Protein AF-X1LAL6-F1 (afdb_monomer_lite)

Radius of gyration: 13.11 Å; chains: 1; bounding box: 24×32×34 Å

Structure (mmCIF, N/CA/C/O backbone):
data_AF-X1LAL6-F1
#
_entry.id   AF-X1LAL6-F1
#
loop_
_atom_site.group_PDB
_atom_site.id
_atom_site.type_symbol
_atom_site.label_atom_id
_atom_site.label_alt_id
_atom_site.label_comp_id
_atom_site.label_asym_id
_atom_site.label_entity_id
_atom_site.label_seq_id
_atom_site.pdbx_PDB_ins_code
_atom_site.Cartn_x
_atom_site.Cartn_y
_atom_site.Cartn_z
_atom_site.occupancy
_atom_site.B_iso_or_equiv
_atom_site.auth_seq_id
_atom_site.auth_comp_id
_atom_site.auth_asym_id
_atom_site.auth_atom_id
_atom_site.pdbx_PDB_model_num
ATOM 1 N N . MET A 1 1 ? -6.982 -23.449 9.301 1.00 71.00 1 MET A N 1
ATOM 2 C CA . MET A 1 1 ? -8.067 -22.804 10.069 1.00 71.00 1 MET A CA 1
ATOM 3 C C . MET A 1 1 ? -8.698 -21.781 9.140 1.00 71.00 1 MET A C 1
ATOM 5 O O . MET A 1 1 ? -7.945 -21.076 8.480 1.00 71.00 1 MET A O 1
ATOM 9 N N . LEU A 1 2 ? -10.020 -21.780 8.983 1.00 82.38 2 LEU A N 1
ATOM 10 C CA . LEU A 1 2 ? -10.702 -20.788 8.145 1.00 82.38 2 LEU A CA 1
ATOM 11 C C . LEU A 1 2 ? -10.691 -19.450 8.891 1.00 82.38 2 LEU A C 1
ATOM 13 O O . LEU A 1 2 ? -11.109 -19.421 10.044 1.00 82.38 2 LEU A O 1
ATOM 17 N N . LYS A 1 3 ? -10.184 -18.388 8.256 1.00 84.25 3 LYS A N 1
ATOM 18 C CA . LYS A 1 3 ? -10.324 -17.019 8.766 1.00 84.25 3 LYS A CA 1
ATOM 19 C C . LYS A 1 3 ? -11.706 -16.478 8.395 1.00 84.25 3 LYS A C 1
ATOM 21 O O . LYS A 1 3 ? -12.246 -16.812 7.340 1.00 84.25 3 LYS A O 1
ATOM 26 N N . THR A 1 4 ? -12.243 -15.627 9.250 1.00 91.19 4 THR A N 1
ATOM 27 C CA . THR A 1 4 ? -13.456 -14.837 9.039 1.00 91.19 4 THR A CA 1
ATOM 28 C C . THR A 1 4 ? -13.104 -13.350 9.008 1.00 91.19 4 THR A C 1
ATOM 30 O O . THR A 1 4 ? -11.965 -12.964 9.263 1.00 91.19 4 THR A O 1
ATOM 33 N N . TRP A 1 5 ? -14.082 -12.499 8.700 1.00 89.25 5 TRP A N 1
ATOM 34 C CA . TRP A 1 5 ? -13.902 -11.044 8.711 1.00 89.25 5 TRP A CA 1
ATOM 35 C C . TRP A 1 5 ? -13.453 -10.505 10.080 1.00 89.25 5 TRP A C 1
ATOM 37 O O . TRP A 1 5 ? -12.697 -9.542 10.130 1.00 89.25 5 TRP A O 1
ATOM 47 N N . GLU A 1 6 ? -13.866 -11.150 11.175 1.00 91.31 6 GLU A N 1
ATOM 48 C CA . GLU A 1 6 ? -13.568 -10.731 12.553 1.00 91.31 6 GLU A CA 1
ATOM 49 C C . GLU A 1 6 ? -12.104 -10.975 12.962 1.00 91.31 6 GLU A C 1
ATOM 51 O O . GLU A 1 6 ? -11.631 -10.405 13.943 1.00 91.31 6 GLU A O 1
ATOM 56 N N . ASP A 1 7 ? -11.358 -11.787 12.202 1.00 93.88 7 ASP A N 1
ATOM 57 C CA . ASP A 1 7 ? -9.947 -12.088 12.482 1.00 93.88 7 ASP A CA 1
ATOM 58 C C . ASP A 1 7 ? -8.984 -10.960 12.063 1.00 93.88 7 ASP A C 1
ATOM 60 O O . ASP A 1 7 ? -7.787 -11.012 12.381 1.00 93.88 7 ASP A O 1
ATOM 64 N N . PHE A 1 8 ? -9.485 -9.957 11.336 1.00 96.81 8 PHE A N 1
ATOM 65 C CA . PHE A 1 8 ? -8.699 -8.863 10.776 1.00 96.81 8 PHE A CA 1
ATOM 66 C C . PHE A 1 8 ? -8.976 -7.550 11.507 1.00 96.81 8 PHE A C 1
ATOM 68 O O . PHE A 1 8 ? -10.119 -7.129 11.659 1.00 96.81 8 PHE A O 1
ATOM 75 N N . THR A 1 9 ? -7.911 -6.869 11.931 1.00 96.56 9 THR A N 1
ATOM 76 C CA . THR A 1 9 ? -8.009 -5.555 12.587 1.00 96.56 9 THR A CA 1
ATOM 77 C C . THR A 1 9 ? -8.074 -4.414 11.580 1.00 96.56 9 THR A C 1
ATOM 79 O O . THR A 1 9 ? -8.463 -3.308 11.940 1.00 96.56 9 THR A O 1
ATOM 82 N N . ASN A 1 10 ? -7.684 -4.674 10.330 1.00 97.88 10 ASN A N 1
ATOM 83 C CA . ASN A 1 10 ? -7.755 -3.732 9.222 1.00 97.88 10 ASN A CA 1
ATOM 84 C C . ASN A 1 10 ? -8.344 -4.416 7.990 1.00 97.88 10 ASN A C 1
ATOM 86 O O . ASN A 1 10 ? -7.951 -5.532 7.649 1.00 97.88 10 ASN A O 1
ATOM 90 N N . ILE A 1 11 ? -9.252 -3.726 7.300 1.00 98.00 11 ILE A N 1
ATOM 91 C CA . ILE A 1 11 ? -9.808 -4.173 6.020 1.00 98.00 11 ILE A CA 1
ATOM 92 C C . ILE A 1 11 ? -9.647 -3.027 5.035 1.00 98.00 11 ILE A C 1
ATOM 94 O O . ILE A 1 11 ? -10.395 -2.052 5.107 1.00 98.00 11 ILE A O 1
ATOM 98 N N . TRP A 1 12 ? -8.675 -3.144 4.138 1.00 98.50 12 TRP A N 1
ATOM 99 C CA . TRP A 1 12 ? -8.350 -2.109 3.164 1.00 98.50 12 TRP A CA 1
ATOM 100 C C . TRP A 1 12 ? -8.855 -2.502 1.786 1.00 98.50 12 TRP A C 1
ATOM 102 O O . TRP A 1 12 ? -8.437 -3.523 1.252 1.00 98.50 12 TRP A O 1
ATOM 112 N N . VAL A 1 13 ? -9.728 -1.680 1.209 1.00 98.50 13 VAL A N 1
ATOM 113 C CA . VAL A 1 13 ? -10.052 -1.726 -0.220 1.00 98.50 13 VAL A CA 1
ATOM 114 C C . VAL A 1 13 ? -9.059 -0.831 -0.934 1.00 98.50 13 VAL A C 1
ATOM 116 O O . VAL A 1 13 ? -9.008 0.362 -0.631 1.00 98.50 13 VAL A O 1
ATOM 119 N N . VAL A 1 14 ? -8.255 -1.403 -1.822 1.00 98.69 14 VAL A N 1
ATOM 120 C CA . VAL A 1 14 ? -7.139 -0.702 -2.459 1.00 98.69 14 VAL A CA 1
ATOM 121 C C . VAL A 1 14 ? -7.260 -0.785 -3.969 1.00 98.69 14 VAL A C 1
ATOM 123 O O . VAL A 1 14 ? -7.612 -1.831 -4.510 1.00 98.69 14 VAL A O 1
ATOM 126 N N . ASP A 1 15 ? -6.957 0.332 -4.615 1.00 98.56 15 ASP A N 1
ATOM 127 C CA . ASP A 1 15 ? -6.972 0.499 -6.061 1.00 98.56 15 ASP A CA 1
ATOM 128 C C . ASP A 1 15 ? -5.727 1.282 -6.492 1.00 98.56 15 ASP A C 1
ATOM 130 O O . ASP A 1 15 ? -5.285 2.194 -5.781 1.00 98.56 15 ASP A O 1
ATOM 134 N N . TYR A 1 16 ? -5.144 0.895 -7.624 1.00 98.25 16 TYR A N 1
ATOM 135 C CA . TYR A 1 16 ? -3.919 1.472 -8.174 1.00 98.25 16 TYR A CA 1
ATOM 136 C C . TYR A 1 16 ? -4.146 1.940 -9.603 1.00 98.25 16 TYR A C 1
ATOM 138 O O . TYR A 1 16 ? -4.721 1.221 -10.413 1.00 98.25 16 TYR A O 1
ATOM 146 N N . GLU A 1 17 ? -3.544 3.073 -9.945 1.00 98.12 17 GLU A N 1
ATOM 147 C CA . GLU A 1 17 ? -3.340 3.455 -11.338 1.00 98.12 17 GLU A CA 1
ATOM 148 C C . GLU A 1 17 ? -1.896 3.155 -11.728 1.00 98.12 17 GLU A C 1
ATOM 150 O O . GLU A 1 17 ? -0.951 3.493 -11.006 1.00 98.12 17 GLU A O 1
ATOM 155 N N . PHE A 1 18 ? -1.711 2.512 -12.875 1.00 96.75 18 PHE A N 1
ATOM 156 C CA . PHE A 1 18 ? -0.407 2.084 -13.370 1.00 96.75 18 PHE A CA 1
ATOM 157 C C . PHE A 1 18 ? -0.401 1.995 -14.895 1.00 96.75 18 PHE A C 1
ATOM 159 O O . PHE A 1 18 ? -1.440 2.000 -15.551 1.00 96.75 18 PHE A O 1
ATOM 166 N N . TYR A 1 19 ? 0.794 1.897 -15.468 1.00 94.88 19 TYR A N 1
ATOM 167 C CA . TYR A 1 19 ? 0.997 1.632 -16.891 1.00 94.88 19 TYR A CA 1
ATOM 168 C C . TYR A 1 19 ? 1.949 0.449 -17.090 1.00 94.88 19 TYR A C 1
ATOM 170 O O . TYR A 1 19 ? 2.717 0.094 -16.194 1.00 94.88 19 TYR A O 1
ATOM 178 N N . GLY A 1 20 ? 1.899 -0.156 -18.273 1.00 87.62 20 GLY A N 1
ATOM 179 C CA . GLY A 1 20 ? 2.717 -1.298 -18.676 1.00 87.62 20 GLY A CA 1
ATOM 180 C C . GLY A 1 20 ? 2.054 -2.019 -19.845 1.00 87.62 20 GLY A C 1
ATOM 181 O O . GLY A 1 20 ? 0.827 -2.097 -19.884 1.00 87.62 20 GLY A O 1
ATOM 182 N N . ASP A 1 21 ? 2.852 -2.493 -20.798 1.00 81.44 21 ASP A N 1
ATOM 183 C CA . ASP A 1 21 ? 2.349 -3.322 -21.895 1.00 81.44 21 ASP A CA 1
ATOM 184 C C . ASP A 1 21 ? 2.050 -4.752 -21.403 1.00 81.44 21 ASP A C 1
ATOM 186 O O . ASP A 1 21 ? 2.419 -5.146 -20.292 1.00 81.44 21 ASP A O 1
ATOM 190 N N . ASP A 1 22 ? 1.380 -5.558 -22.230 1.00 77.38 22 ASP A N 1
ATOM 191 C CA . ASP A 1 22 ? 1.066 -6.949 -21.892 1.00 77.38 22 ASP A CA 1
ATOM 192 C C . ASP A 1 22 ? 2.342 -7.747 -21.56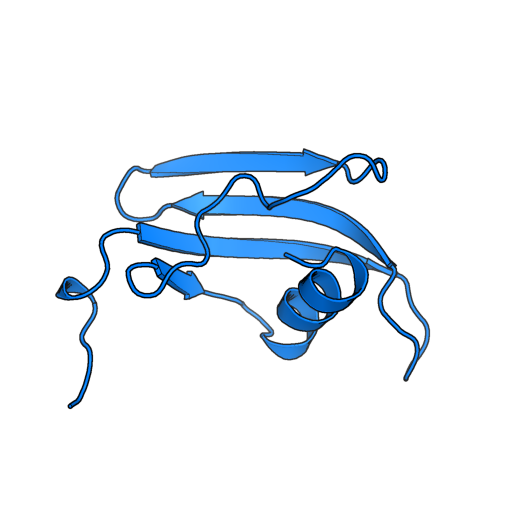9 1.00 77.38 22 ASP A C 1
ATOM 194 O O . ASP A 1 22 ? 3.188 -7.997 -22.429 1.00 77.38 22 ASP A O 1
ATOM 198 N N . GLY A 1 23 ? 2.455 -8.187 -20.314 1.00 79.75 23 GLY A N 1
ATOM 199 C CA . GLY A 1 23 ? 3.598 -8.953 -19.811 1.00 79.75 23 GLY A CA 1
ATOM 200 C C . GLY A 1 23 ? 4.732 -8.114 -19.213 1.00 79.75 23 GLY A C 1
ATOM 201 O O . GLY A 1 23 ? 5.653 -8.701 -18.641 1.00 79.75 23 GLY A O 1
ATOM 202 N N . ASP A 1 24 ? 4.663 -6.783 -19.280 1.00 86.62 24 ASP A N 1
ATOM 203 C CA . ASP A 1 24 ? 5.617 -5.909 -18.598 1.00 86.62 24 ASP A CA 1
ATOM 204 C C . ASP A 1 24 ? 5.389 -5.885 -17.083 1.00 86.62 24 ASP A C 1
ATOM 206 O O . ASP A 1 24 ? 4.278 -6.047 -16.569 1.00 86.62 24 ASP A O 1
ATOM 210 N N . THR A 1 25 ? 6.463 -5.594 -16.345 1.00 89.69 25 THR A N 1
ATOM 211 C CA . THR A 1 25 ? 6.338 -5.166 -14.951 1.00 89.69 25 THR A CA 1
ATOM 212 C C . THR A 1 25 ? 5.556 -3.859 -14.910 1.00 89.69 25 THR A C 1
ATOM 214 O O . THR A 1 25 ? 5.936 -2.880 -15.559 1.00 89.69 25 THR A O 1
ATOM 217 N N . GLN A 1 26 ? 4.495 -3.830 -14.107 1.00 95.19 26 GLN A N 1
ATOM 218 C CA . GLN A 1 26 ? 3.697 -2.627 -13.913 1.00 95.19 26 GLN A CA 1
ATOM 219 C C . GLN A 1 26 ? 4.550 -1.474 -13.388 1.00 95.19 26 GLN A C 1
ATOM 221 O O . GLN A 1 26 ? 5.497 -1.662 -12.621 1.00 95.19 26 GLN A O 1
ATOM 226 N N . LYS A 1 27 ? 4.189 -0.260 -13.791 1.00 96.56 27 LYS A N 1
ATOM 227 C CA . LYS A 1 27 ? 4.797 0.985 -13.331 1.00 96.56 27 LYS A CA 1
ATOM 228 C C . LYS A 1 27 ? 3.724 1.785 -12.589 1.00 96.56 27 LYS A C 1
ATOM 230 O O . LYS A 1 27 ? 2.932 2.472 -13.238 1.00 96.56 27 LYS A O 1
ATOM 235 N N . PRO A 1 28 ? 3.648 1.652 -11.253 1.00 97.56 28 PRO A N 1
ATOM 236 C CA . PRO A 1 28 ? 2.624 2.319 -10.456 1.00 97.56 28 PRO A CA 1
ATOM 237 C C . PRO A 1 28 ? 2.747 3.840 -10.528 1.00 97.56 28 PRO A C 1
ATOM 239 O O . PRO A 1 28 ? 3.853 4.377 -10.502 1.00 97.56 28 PRO A O 1
ATOM 242 N N . ILE A 1 29 ? 1.607 4.523 -10.614 1.00 98.31 29 ILE A N 1
ATOM 243 C CA . ILE A 1 29 ? 1.493 5.986 -10.681 1.00 98.31 29 ILE A CA 1
ATOM 244 C C . ILE A 1 29 ? 0.956 6.530 -9.357 1.00 98.31 29 ILE A C 1
ATOM 246 O O . ILE A 1 29 ? 1.520 7.459 -8.782 1.00 98.31 29 ILE A O 1
ATOM 250 N N . CYS A 1 30 ? -0.147 5.972 -8.867 1.00 98.38 30 CYS A N 1
ATOM 251 C CA . CYS A 1 30 ? -0.766 6.365 -7.607 1.00 98.38 30 CYS A CA 1
ATOM 252 C C . CYS A 1 30 ? -1.635 5.228 -7.065 1.00 98.38 30 CYS A C 1
ATOM 254 O O . CYS A 1 30 ? -1.919 4.260 -7.772 1.00 98.38 30 CYS A O 1
ATOM 256 N N . TYR A 1 31 ? -2.046 5.345 -5.805 1.00 98.56 31 TYR A N 1
ATOM 257 C CA . TYR A 1 31 ? -3.045 4.459 -5.221 1.00 98.56 31 TYR A CA 1
ATOM 258 C C . TYR A 1 31 ? -3.974 5.191 -4.265 1.00 98.56 31 TYR A C 1
ATOM 260 O O . TYR A 1 31 ? -3.636 6.233 -3.689 1.00 98.56 31 TYR A O 1
ATOM 268 N N . VAL A 1 32 ? -5.135 4.583 -4.048 1.00 98.69 32 VAL A N 1
ATOM 269 C CA . VAL A 1 32 ? -6.079 4.948 -2.996 1.00 98.69 32 VAL A CA 1
ATOM 270 C C . VAL A 1 32 ? -6.391 3.709 -2.170 1.00 98.69 32 VAL A C 1
ATOM 272 O O . VAL A 1 32 ? -6.602 2.625 -2.704 1.00 98.69 32 VAL A O 1
ATOM 275 N N . GLY A 1 33 ? -6.420 3.872 -0.851 1.00 98.50 33 GLY A N 1
ATOM 276 C CA . GLY A 1 33 ? -6.869 2.852 0.087 1.00 98.50 33 GLY A CA 1
ATOM 277 C C . GLY A 1 33 ? -8.018 3.381 0.934 1.00 98.50 33 GLY A C 1
ATOM 278 O O . GLY A 1 33 ? -7.935 4.494 1.451 1.00 98.50 33 GLY A O 1
ATOM 279 N N . LYS A 1 34 ? -9.069 2.581 1.125 1.00 98.75 34 LYS A N 1
ATOM 280 C CA . LYS A 1 34 ? -10.148 2.857 2.080 1.00 98.75 34 LYS A CA 1
ATOM 281 C C . LYS A 1 34 ? -10.247 1.751 3.122 1.00 98.75 34 LYS A C 1
ATOM 283 O O . LYS A 1 34 ? -10.482 0.595 2.773 1.00 98.75 34 LYS A O 1
ATOM 288 N N . ASN A 1 35 ? -10.133 2.109 4.397 1.00 98.50 35 ASN A N 1
ATOM 289 C CA . ASN A 1 35 ? -10.345 1.179 5.496 1.00 98.50 35 ASN A CA 1
ATOM 290 C C . ASN A 1 35 ? -11.841 1.099 5.821 1.00 98.50 35 ASN A C 1
ATOM 292 O O . ASN A 1 35 ? -12.465 2.100 6.175 1.00 98.50 35 ASN A O 1
ATOM 296 N N . LEU A 1 36 ? -12.435 -0.087 5.703 1.00 97.75 36 LEU A N 1
ATOM 297 C CA . LEU A 1 36 ? -13.875 -0.269 5.913 1.00 97.75 36 LEU A CA 1
ATOM 298 C C . LEU A 1 36 ? -14.286 -0.248 7.388 1.00 97.75 36 LEU A C 1
ATOM 300 O O . LEU A 1 36 ? -15.448 0.021 7.681 1.00 97.75 36 LEU A O 1
ATOM 304 N N . LEU A 1 37 ? -13.356 -0.514 8.309 1.00 97.00 37 LEU A N 1
ATOM 305 C CA . LEU A 1 37 ? -13.635 -0.520 9.745 1.00 97.00 37 LEU A CA 1
ATOM 306 C C . LEU A 1 37 ? -13.573 0.890 10.336 1.00 97.00 37 LEU A C 1
ATOM 308 O O 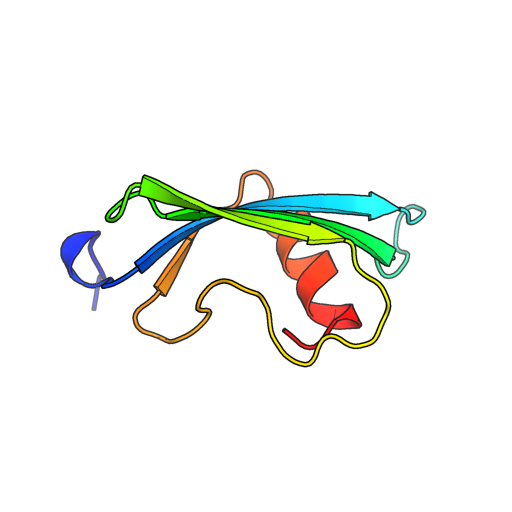. LEU A 1 37 ? -14.410 1.254 11.159 1.00 97.00 37 LEU A O 1
ATOM 312 N N . THR A 1 38 ? -12.595 1.693 9.911 1.00 97.50 38 THR A N 1
ATOM 313 C CA . THR A 1 38 ? -12.362 3.048 10.447 1.00 97.50 38 THR A CA 1
ATOM 314 C C . THR A 1 38 ? -12.950 4.154 9.572 1.00 97.50 38 THR A C 1
ATOM 316 O O . THR A 1 38 ? -13.028 5.301 10.009 1.00 97.50 38 THR A O 1
ATOM 319 N N . ASN A 1 39 ? -13.361 3.829 8.341 1.00 98.00 39 ASN A N 1
ATOM 320 C CA . ASN A 1 39 ? -13.730 4.780 7.288 1.00 98.00 39 ASN A CA 1
ATOM 321 C C . ASN A 1 39 ? -12.590 5.751 6.901 1.00 98.00 39 ASN A C 1
ATOM 323 O O . ASN A 1 39 ? -12.832 6.764 6.242 1.00 98.00 39 ASN A O 1
ATOM 327 N N . GLU A 1 40 ? -11.348 5.440 7.284 1.00 98.44 40 GLU A N 1
ATOM 328 C CA . GLU A 1 40 ? -10.148 6.155 6.850 1.00 98.44 40 GLU A CA 1
ATOM 329 C C . GLU A 1 40 ? -9.945 5.992 5.341 1.00 98.44 40 GLU A C 1
ATOM 331 O O . GLU A 1 40 ? -10.216 4.934 4.769 1.00 98.44 40 GLU A O 1
ATOM 336 N N . THR A 1 41 ? -9.470 7.047 4.682 1.00 98.75 41 THR A N 1
ATOM 337 C CA . THR A 1 41 ? -9.076 7.013 3.272 1.00 98.75 41 THR A CA 1
ATOM 338 C C . THR A 1 41 ? -7.695 7.632 3.131 1.00 98.75 41 THR A C 1
ATOM 340 O O . THR A 1 41 ? -7.474 8.754 3.583 1.00 98.75 41 THR A O 1
ATOM 343 N N . VAL A 1 42 ? -6.783 6.904 2.495 1.00 98.62 42 VAL A N 1
ATOM 344 C CA . VAL A 1 42 ? -5.435 7.365 2.155 1.00 98.62 42 VAL A CA 1
ATOM 345 C C . VAL A 1 42 ? -5.300 7.426 0.641 1.00 98.62 42 VAL A C 1
ATOM 347 O O . VAL A 1 42 ? -5.826 6.573 -0.070 1.00 98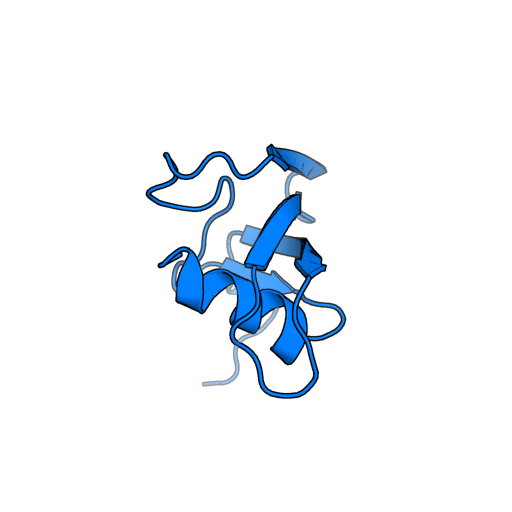.62 42 VAL A O 1
ATOM 350 N N . SER A 1 43 ? -4.590 8.429 0.142 1.00 98.38 43 SER A N 1
ATOM 351 C CA . SER A 1 43 ? -4.269 8.576 -1.277 1.00 98.38 43 SER A CA 1
ATOM 352 C C . SER A 1 43 ? -2.812 8.971 -1.405 1.00 98.38 43 SER A C 1
ATOM 354 O O . SER A 1 43 ? -2.362 9.847 -0.663 1.00 98.38 43 SER A O 1
ATOM 356 N N . HIS A 1 44 ? -2.093 8.365 -2.341 1.00 98.50 44 HIS A N 1
ATOM 357 C CA . HIS A 1 44 ? -0.668 8.623 -2.509 1.00 98.50 44 HIS A CA 1
ATOM 358 C C . HIS A 1 44 ? -0.276 8.627 -3.983 1.00 98.50 44 HIS A C 1
ATOM 360 O O . HIS A 1 44 ? -0.677 7.739 -4.733 1.00 98.50 44 HIS A O 1
ATOM 366 N N . TRP A 1 45 ? 0.513 9.623 -4.381 1.00 98.44 45 TRP A N 1
ATOM 367 C CA . TRP A 1 45 ? 1.167 9.674 -5.688 1.00 98.44 45 TRP A CA 1
ATOM 368 C C . TRP A 1 45 ? 2.574 9.116 -5.548 1.00 98.44 45 TRP A C 1
ATOM 370 O O . TRP A 1 45 ? 3.318 9.577 -4.688 1.00 98.44 45 TRP A O 1
ATOM 380 N N . ILE A 1 46 ? 2.918 8.140 -6.385 1.00 98.19 46 ILE A N 1
ATOM 381 C CA . ILE A 1 46 ? 4.209 7.464 -6.327 1.00 98.19 46 ILE A CA 1
ATOM 382 C C . ILE A 1 46 ? 5.289 8.391 -6.880 1.00 98.19 46 ILE A C 1
ATOM 384 O O . ILE A 1 46 ? 5.236 8.794 -8.044 1.00 98.19 46 ILE A O 1
ATOM 388 N N . ASP A 1 47 ? 6.279 8.708 -6.051 1.00 96.56 47 ASP A N 1
ATOM 389 C CA . ASP A 1 47 ? 7.423 9.551 -6.408 1.00 96.56 47 ASP A CA 1
ATOM 390 C C . ASP A 1 47 ? 8.779 8.833 -6.280 1.00 96.56 47 ASP A C 1
ATOM 392 O O . ASP A 1 47 ? 9.824 9.403 -6.607 1.00 96.56 47 ASP A O 1
ATOM 396 N N . GLY A 1 48 ? 8.769 7.558 -5.878 1.00 94.88 48 GLY A N 1
ATOM 397 C CA . GLY A 1 48 ? 9.952 6.710 -5.759 1.00 94.88 48 GLY A CA 1
ATOM 398 C C . GLY A 1 48 ? 10.667 6.828 -4.413 1.00 94.88 48 GLY A C 1
ATOM 399 O O . GLY A 1 48 ? 11.750 6.259 -4.253 1.00 94.88 48 GLY A O 1
ATOM 400 N N . THR A 1 49 ? 10.098 7.556 -3.448 1.00 95.25 49 THR A N 1
ATOM 401 C CA . THR A 1 49 ? 10.623 7.653 -2.076 1.00 95.25 49 THR A CA 1
ATOM 402 C C . THR A 1 49 ? 9.983 6.654 -1.111 1.00 95.25 49 THR A C 1
ATOM 404 O O . THR A 1 49 ? 10.373 6.568 0.059 1.00 95.25 49 THR A O 1
ATOM 407 N N . GLU A 1 50 ? 9.012 5.874 -1.582 1.00 95.25 50 GLU A N 1
ATOM 408 C CA . GLU A 1 50 ? 8.219 4.990 -0.747 1.00 95.25 50 GLU A CA 1
ATOM 409 C C . GLU A 1 50 ? 9.040 3.803 -0.242 1.00 95.25 50 GLU A C 1
ATOM 411 O O . GLU A 1 50 ? 9.779 3.144 -0.971 1.00 95.25 50 GLU A O 1
ATOM 416 N N . THR A 1 51 ? 8.871 3.500 1.042 1.00 95.50 51 THR A N 1
ATOM 417 C CA . THR A 1 51 ? 9.446 2.303 1.680 1.00 95.50 51 THR A CA 1
ATOM 418 C C . THR A 1 51 ? 8.377 1.327 2.162 1.00 95.50 51 THR A C 1
ATOM 420 O O . THR A 1 51 ? 8.704 0.219 2.575 1.00 95.50 51 THR A O 1
ATOM 423 N N . LYS A 1 52 ? 7.111 1.758 2.150 1.00 97.25 52 LYS A N 1
ATOM 424 C CA . LYS A 1 52 ? 5.916 1.006 2.535 1.00 97.25 52 LYS A CA 1
ATOM 425 C C . LYS A 1 52 ? 4.661 1.750 2.051 1.00 97.25 52 LYS A C 1
ATOM 427 O O . LYS A 1 52 ? 4.738 2.972 1.876 1.00 97.25 52 LYS A O 1
ATOM 432 N N . PRO A 1 53 ? 3.511 1.072 1.913 1.00 97.75 53 PRO A N 1
ATOM 433 C CA . PRO A 1 53 ? 2.248 1.746 1.647 1.00 97.75 53 PRO A CA 1
ATOM 434 C C . PRO A 1 53 ? 1.754 2.550 2.863 1.00 97.75 53 PRO A C 1
ATOM 436 O O . PRO A 1 53 ? 2.199 2.366 3.999 1.00 97.75 53 PRO A O 1
ATOM 439 N N . LEU A 1 54 ? 0.783 3.436 2.622 1.00 98.12 54 LEU A N 1
ATOM 440 C CA . LEU A 1 54 ? 0.064 4.200 3.658 1.00 98.12 54 LEU A CA 1
ATOM 441 C C . LEU A 1 54 ? -1.038 3.383 4.358 1.00 98.12 54 LEU A C 1
ATOM 443 O O . LEU A 1 54 ? -1.710 3.893 5.248 1.00 98.12 54 LEU A O 1
ATOM 447 N N . TYR A 1 55 ? -1.218 2.124 3.968 1.00 97.94 55 TYR A N 1
ATOM 448 C CA . TYR A 1 55 ? -2.092 1.149 4.613 1.00 97.94 55 TYR A CA 1
ATOM 449 C C . TYR A 1 55 ? -1.262 -0.036 5.125 1.00 97.94 55 TYR A C 1
ATOM 451 O O . TYR A 1 55 ? -0.113 -0.224 4.733 1.00 97.94 55 TYR A O 1
ATOM 459 N N . SER A 1 56 ? -1.824 -0.841 6.022 1.00 97.56 56 SER A N 1
ATOM 460 C CA . SER A 1 56 ? -1.145 -2.023 6.562 1.00 97.56 56 SER A CA 1
ATOM 461 C C . SER A 1 56 ? -1.187 -3.205 5.583 1.00 97.56 56 SER A C 1
ATOM 463 O O . SER A 1 56 ? -2.137 -3.353 4.822 1.00 97.56 56 SER A O 1
ATOM 465 N N . THR A 1 57 ? -0.171 -4.069 5.615 1.00 96.44 57 THR A N 1
ATOM 466 C CA . THR A 1 57 ? -0.080 -5.306 4.804 1.00 96.44 57 THR A CA 1
ATOM 467 C C . THR A 1 57 ? 0.303 -6.528 5.652 1.00 96.44 57 THR A C 1
ATOM 469 O O . THR A 1 57 ? 0.760 -7.545 5.140 1.00 96.44 57 THR A O 1
ATOM 472 N N . ASP A 1 58 ? 0.122 -6.435 6.972 1.00 95.31 58 ASP A N 1
ATOM 473 C CA . ASP A 1 58 ? 0.463 -7.490 7.932 1.00 95.31 58 ASP A CA 1
ATOM 474 C C . ASP A 1 58 ? -0.565 -8.642 7.987 1.00 95.31 58 ASP A C 1
ATOM 476 O O . ASP A 1 58 ? -1.653 -8.582 7.414 1.00 95.31 58 ASP A O 1
ATOM 480 N N . ASP A 1 59 ? -0.257 -9.685 8.766 1.00 94.69 59 ASP A N 1
ATOM 481 C CA . ASP A 1 59 ? -1.110 -10.873 8.958 1.00 94.69 59 ASP A CA 1
ATOM 482 C C . ASP A 1 59 ? -2.486 -10.589 9.598 1.00 94.69 59 ASP A C 1
ATOM 484 O O . ASP A 1 59 ? -3.345 -11.486 9.671 1.00 94.69 59 ASP A O 1
ATOM 488 N N . LYS A 1 60 ? -2.686 -9.364 10.103 1.00 96.19 60 LYS A N 1
ATOM 489 C CA . LYS A 1 60 ? -3.932 -8.858 10.691 1.00 96.19 60 LYS A CA 1
ATOM 490 C C . LYS A 1 60 ? -4.707 -7.961 9.729 1.00 96.19 60 LYS A C 1
ATOM 492 O O . LYS A 1 60 ? -5.768 -7.457 10.101 1.00 96.19 60 LYS A O 1
ATOM 497 N N . THR A 1 61 ? -4.237 -7.825 8.493 1.00 96.88 61 THR A N 1
ATOM 498 C CA . THR A 1 61 ? -4.883 -7.035 7.455 1.00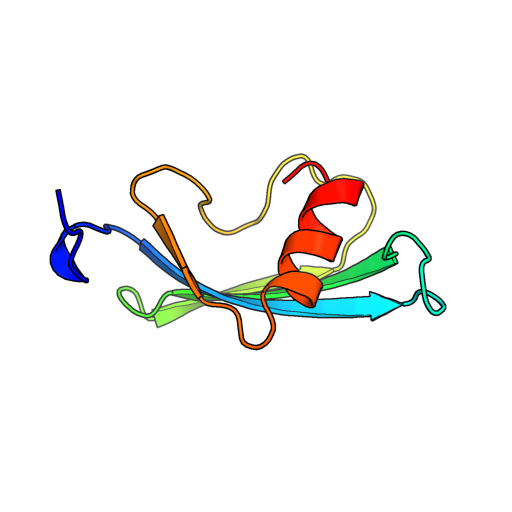 96.88 61 THR A CA 1
ATOM 499 C C . THR A 1 61 ? -5.517 -7.915 6.386 1.00 96.88 61 THR A C 1
ATOM 501 O O . THR A 1 61 ? -4.893 -8.829 5.850 1.00 96.88 61 THR A O 1
ATOM 504 N N . LEU A 1 62 ? -6.772 -7.616 6.055 1.00 96.75 62 LEU A N 1
ATOM 505 C CA . LEU A 1 62 ? -7.416 -8.107 4.847 1.00 96.75 62 LEU A CA 1
ATOM 506 C C . LEU A 1 62 ? -7.257 -7.057 3.745 1.00 96.75 62 LEU A C 1
ATOM 508 O O . LEU A 1 62 ? -7.859 -5.984 3.809 1.00 96.75 62 LEU A O 1
ATOM 512 N N . PHE A 1 63 ? -6.447 -7.380 2.741 1.00 97.44 63 PHE A N 1
ATOM 513 C CA . PHE A 1 63 ? -6.305 -6.585 1.526 1.00 97.44 63 PHE A CA 1
ATOM 514 C C . PHE A 1 63 ? -7.386 -6.997 0.523 1.00 97.44 63 PHE A C 1
ATOM 516 O O . PHE A 1 63 ? -7.440 -8.149 0.089 1.00 97.44 63 PHE A O 1
ATOM 523 N N . VAL A 1 64 ? -8.268 -6.0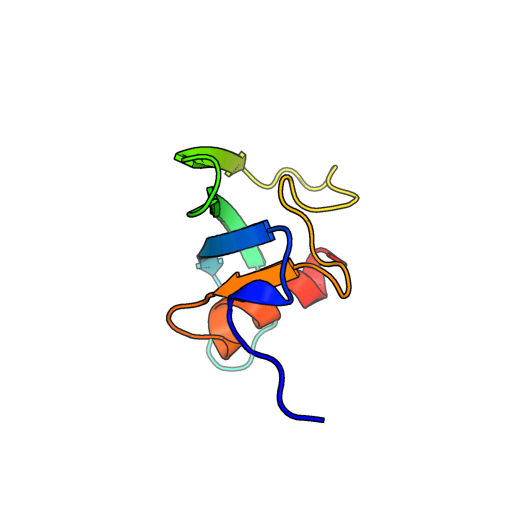64 0.180 1.00 97.81 64 VAL A N 1
ATOM 524 C CA . VAL A 1 64 ? -9.385 -6.256 -0.744 1.00 97.81 64 VAL A CA 1
ATOM 525 C C . VAL A 1 64 ? -9.066 -5.513 -2.033 1.00 97.81 64 VAL A C 1
ATOM 527 O O . VAL A 1 64 ? -8.897 -4.297 -2.038 1.00 97.81 64 VAL A O 1
ATOM 530 N N . ALA A 1 65 ? -9.008 -6.265 -3.122 1.00 97.44 65 ALA A N 1
ATOM 531 C CA . ALA A 1 65 ? -8.659 -5.782 -4.448 1.00 97.44 65 ALA A CA 1
ATOM 532 C C . ALA A 1 65 ? -9.767 -6.161 -5.432 1.00 97.44 65 ALA A C 1
ATOM 534 O O . ALA A 1 65 ? -10.350 -7.243 -5.309 1.00 97.44 65 ALA A O 1
ATOM 535 N N . TYR A 1 66 ? -10.048 -5.293 -6.405 1.00 96.25 66 TYR A N 1
ATOM 536 C CA . TYR A 1 66 ? -10.978 -5.634 -7.481 1.00 96.25 66 TYR A CA 1
ATOM 537 C C . TYR A 1 66 ? -10.359 -6.674 -8.421 1.00 96.25 66 TYR A C 1
ATOM 539 O O . TYR A 1 66 ? -11.013 -7.655 -8.780 1.00 96.25 66 TYR A O 1
ATOM 547 N N . ALA A 1 67 ? -9.083 -6.498 -8.768 1.00 95.25 67 ALA A N 1
ATOM 548 C CA . ALA A 1 67 ? -8.345 -7.388 -9.643 1.00 95.25 67 ALA A CA 1
ATOM 549 C C . ALA A 1 67 ? -6.981 -7.687 -9.020 1.00 95.25 67 ALA A C 1
ATOM 551 O O . ALA A 1 67 ? -5.984 -7.084 -9.381 1.00 95.25 67 ALA A O 1
ATOM 552 N N . THR A 1 68 ? -6.900 -8.678 -8.126 1.00 95.56 68 THR A N 1
ATOM 553 C CA . THR A 1 68 ? -5.690 -8.948 -7.320 1.00 95.56 68 THR A CA 1
ATOM 554 C C . THR A 1 68 ? -4.381 -9.003 -8.119 1.00 95.56 68 THR A C 1
ATOM 556 O O . THR A 1 68 ? -3.347 -8.580 -7.613 1.00 95.56 68 THR A O 1
ATOM 559 N N . SER A 1 69 ? -4.391 -9.491 -9.364 1.00 94.00 69 SER A N 1
ATOM 560 C CA . SER A 1 69 ? -3.207 -9.474 -10.235 1.00 94.00 69 SER A CA 1
ATOM 561 C C . SER A 1 69 ? -2.722 -8.063 -10.588 1.00 94.00 69 SER A C 1
ATOM 563 O O . SER A 1 69 ? -1.520 -7.861 -10.733 1.00 94.00 69 SER A O 1
ATOM 565 N N . ALA A 1 70 ? -3.638 -7.105 -10.727 1.00 94.25 70 ALA A N 1
ATOM 566 C CA . ALA A 1 70 ? -3.345 -5.698 -10.940 1.00 94.25 70 ALA A CA 1
ATOM 567 C C . ALA A 1 70 ? -2.707 -5.086 -9.684 1.00 94.25 70 ALA A C 1
ATOM 569 O O . ALA A 1 70 ? -1.549 -4.689 -9.720 1.00 94.25 70 ALA A O 1
ATOM 570 N N . GLU A 1 71 ? -3.391 -5.124 -8.541 1.00 96.75 71 GLU A N 1
ATOM 571 C CA . GLU A 1 71 ? -2.898 -4.461 -7.326 1.00 96.75 71 GLU A CA 1
ATOM 572 C C . GLU A 1 71 ? -1.611 -5.093 -6.763 1.00 96.75 71 GLU A C 1
ATOM 574 O O . GLU A 1 71 ? -0.681 -4.380 -6.384 1.00 96.75 71 GLU A O 1
ATOM 579 N N . ILE A 1 72 ? -1.501 -6.427 -6.742 1.00 95.88 72 ILE A N 1
ATOM 580 C CA . ILE A 1 72 ? -0.266 -7.099 -6.294 1.00 95.88 72 ILE A CA 1
ATOM 581 C C . ILE A 1 72 ? 0.865 -6.902 -7.309 1.00 95.88 72 ILE A C 1
ATOM 583 O O . ILE A 1 72 ? 2.030 -6.791 -6.921 1.00 95.88 72 ILE A O 1
ATOM 587 N N . GLY A 1 73 ? 0.533 -6.788 -8.598 1.00 95.88 73 GLY A N 1
ATOM 588 C CA . GLY A 1 73 ? 1.487 -6.414 -9.638 1.00 95.88 73 GLY A CA 1
ATOM 589 C C . GLY A 1 73 ? 2.158 -5.066 -9.363 1.00 95.88 73 GLY A C 1
ATOM 590 O O . GLY A 1 73 ? 3.336 -4.917 -9.678 1.00 95.88 73 GLY A O 1
ATOM 591 N N . CYS A 1 74 ? 1.459 -4.133 -8.706 1.00 97.25 74 CYS A N 1
ATOM 592 C CA . CYS A 1 74 ? 2.002 -2.840 -8.295 1.00 97.25 74 CYS A CA 1
ATOM 593 C C . CYS A 1 74 ? 2.862 -2.940 -7.028 1.00 97.25 74 CYS A C 1
ATOM 595 O O . CYS A 1 74 ? 3.838 -2.203 -6.890 1.00 97.25 74 CYS A O 1
ATOM 597 N N . HIS A 1 75 ? 2.547 -3.855 -6.104 1.00 96.69 75 HIS A N 1
ATOM 598 C CA . HIS A 1 75 ? 3.329 -4.037 -4.870 1.00 96.69 75 HIS A CA 1
ATOM 599 C C . HIS A 1 75 ? 4.734 -4.569 -5.154 1.00 96.69 75 HIS A C 1
ATOM 601 O O . HIS A 1 75 ? 5.690 -4.138 -4.514 1.00 96.69 75 HIS A O 1
ATOM 607 N N . ILE A 1 76 ? 4.884 -5.456 -6.143 1.00 95.06 76 ILE A N 1
ATOM 608 C CA . ILE A 1 76 ? 6.172 -6.063 -6.519 1.00 95.06 76 ILE A CA 1
ATOM 609 C C . ILE A 1 76 ? 7.258 -5.016 -6.858 1.00 95.06 76 ILE A C 1
ATOM 611 O O . ILE A 1 76 ? 8.320 -5.054 -6.229 1.00 95.06 76 ILE A O 1
ATOM 615 N N . PRO A 1 77 ? 7.060 -4.084 -7.814 1.00 95.44 77 PRO A N 1
ATOM 616 C CA . PRO A 1 77 ? 8.060 -3.069 -8.150 1.00 95.44 77 PRO A CA 1
ATOM 617 C C . PRO A 1 77 ? 8.271 -2.045 -7.026 1.00 95.44 77 PRO A C 1
ATOM 619 O O . PRO A 1 77 ? 9.382 -1.533 -6.892 1.00 95.44 77 PRO A O 1
ATOM 622 N N . LEU A 1 78 ? 7.248 -1.778 -6.205 1.00 96.44 78 LEU A N 1
ATOM 623 C CA . LEU A 1 78 ? 7.331 -0.860 -5.061 1.00 96.44 78 LEU A CA 1
ATOM 624 C C . LEU A 1 78 ? 7.953 -1.491 -3.810 1.00 96.44 78 LEU A C 1
ATOM 626 O O . LEU A 1 78 ? 8.345 -0.770 -2.896 1.00 96.44 78 LEU A O 1
ATOM 630 N N . LYS A 1 79 ? 8.076 -2.824 -3.774 1.00 95.50 79 LYS A N 1
ATOM 631 C CA . LYS A 1 79 ? 8.525 -3.600 -2.606 1.00 95.50 79 LYS A CA 1
ATOM 632 C C . LYS A 1 79 ? 7.676 -3.323 -1.358 1.00 95.50 79 LYS A C 1
ATOM 634 O O . LYS A 1 79 ? 8.220 -3.141 -0.268 1.00 95.50 79 LYS A O 1
ATOM 639 N N . PHE A 1 80 ? 6.363 -3.248 -1.558 1.00 94.94 80 PHE A N 1
ATOM 640 C CA . PHE A 1 80 ? 5.367 -3.066 -0.498 1.00 94.94 80 PHE A CA 1
ATOM 641 C C . PHE A 1 80 ? 5.011 -4.370 0.218 1.00 94.94 80 PHE A C 1
ATOM 643 O O . PHE A 1 80 ? 5.259 -5.452 -0.363 1.00 94.94 80 PHE A O 1
#

Sequence (80 aa):
MLKTWEDFTNIWVVDYEFYGDDGDTQKPICYVGKNLLTNETVSHWIDGTETKPLYSTDDKTLFVAYATSAEIGCHIPLKF

Organism: NCBI:txid412755

pLDDT: mean 95.07, std 5.23, r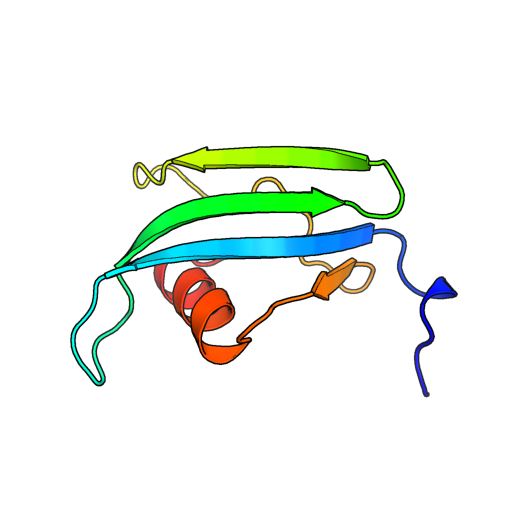ange [71.0, 98.75]

Foldseek 3Di:
DDDDPVQAPWEKEKDWDWDDDVPDQTGTAWMWIATPVVRDIDIDGDPPPDPDDPDDDDPRYHYHYPDCCVVVSNCVVRVD

Secondary structure (DSSP, 8-state):
----GGG-SEEEEEEEEEE--TTSPPEEEEEEEEETTT--EEEEE--S--SS-SS--STTEEEEESSHHHHHHHHHHHT-